Protein AF-A0A970CPJ3-F1 (afdb_monomer)

Secondary structure (DSSP, 8-state):
--HHHHHHHHHHHHHHHHHHHHHHT-SHHHHHHHHHHHIIIIIHHHHHHHHHHHTT-HHHHHHHHHHHHHHHSTT-SHHHHHHHHHHHIIIIIS---TTHHHHHHHHHHHHHHTT--HHHHHHHHHHHHHHHHHHHHHHHHHHHHHTT-----

Solvent-accessible surface area (backbone atoms only — not comparable to full-atom values): 8264 Å² total; per-residue (Å²): 131,62,69,65,67,52,52,54,48,27,52,54,46,49,52,49,42,51,51,54,50,56,64,62,31,74,45,76,58,33,48,50,16,41,50,52,27,41,36,73,78,51,39,58,28,57,50,30,29,52,51,14,60,76,69,70,36,67,67,40,28,50,53,13,47,52,51,51,50,54,58,71,38,87,91,47,61,54,65,65,52,27,55,53,46,12,49,51,38,20,42,67,75,65,64,48,64,89,49,54,66,62,47,53,51,43,52,52,53,39,72,60,44,40,88,42,51,79,62,56,39,51,52,50,51,54,50,50,53,52,50,50,50,53,52,51,49,52,54,52,52,53,53,40,54,75,67,71,64,76,78,86,127

Radius of gyration: 24.96 Å; Cα contacts (8 Å, |Δi|>4): 108; chains: 1; bounding box: 41×41×84 Å

pLDDT: mean 81.89, std 12.87, range [36.88, 97.81]

Structure (mmCIF, N/CA/C/O backbone):
data_AF-A0A970CPJ3-F1
#
_entry.id   AF-A0A970CPJ3-F1
#
loop_
_atom_site.group_PDB
_atom_site.id
_atom_site.type_symbol
_atom_site.label_atom_id
_atom_site.label_alt_id
_atom_site.label_comp_id
_atom_site.label_asym_id
_atom_site.label_entity_id
_atom_site.label_seq_id
_atom_site.pdbx_PDB_ins_code
_atom_site.Cartn_x
_atom_site.Cartn_y
_atom_site.Cartn_z
_atom_site.occupancy
_atom_site.B_iso_or_equiv
_atom_site.auth_seq_id
_atom_site.auth_comp_id
_atom_site.auth_asym_id
_atom_site.auth_atom_id
_atom_site.pdbx_PDB_model_num
ATOM 1 N N . MET A 1 1 ? 12.323 -24.820 -4.141 1.00 59.50 1 MET A N 1
ATOM 2 C CA . MET A 1 1 ? 12.125 -23.518 -3.458 1.00 59.50 1 MET A CA 1
ATOM 3 C C . MET A 1 1 ? 10.832 -23.582 -2.654 1.00 59.50 1 MET A C 1
ATOM 5 O O . MET A 1 1 ? 9.792 -23.781 -3.262 1.00 59.50 1 MET A O 1
ATOM 9 N N . ASN A 1 2 ? 10.881 -23.485 -1.320 1.00 81.88 2 ASN A N 1
ATOM 10 C CA . ASN A 1 2 ? 9.702 -23.694 -0.460 1.00 81.88 2 ASN A CA 1
ATOM 11 C C . ASN A 1 2 ? 8.568 -22.704 -0.792 1.00 81.88 2 ASN A C 1
ATOM 13 O O . ASN A 1 2 ? 8.846 -21.521 -1.015 1.00 81.88 2 ASN A O 1
ATOM 17 N N . ILE A 1 3 ? 7.310 -23.172 -0.769 1.00 82.25 3 ILE A N 1
ATOM 18 C CA . ILE A 1 3 ? 6.087 -22.372 -1.005 1.00 82.25 3 ILE A CA 1
ATOM 19 C C . ILE A 1 3 ? 6.123 -21.049 -0.221 1.00 82.25 3 ILE A C 1
ATOM 21 O O . ILE A 1 3 ? 5.859 -19.983 -0.773 1.00 82.25 3 ILE A O 1
ATOM 25 N N . PHE A 1 4 ? 6.565 -21.100 1.036 1.00 82.56 4 PHE A N 1
ATOM 26 C CA . PHE A 1 4 ? 6.637 -19.944 1.927 1.00 82.56 4 PHE A CA 1
ATOM 27 C C . PHE A 1 4 ? 7.584 -18.843 1.423 1.00 82.56 4 PHE A C 1
ATOM 29 O O . PHE A 1 4 ? 7.227 -17.668 1.368 1.00 82.56 4 PHE A O 1
ATOM 36 N N . LYS A 1 5 ? 8.775 -19.219 0.933 1.00 81.38 5 LYS A N 1
ATOM 37 C CA . LYS A 1 5 ? 9.731 -18.267 0.341 1.00 81.38 5 LYS A CA 1
ATOM 38 C C . LYS A 1 5 ? 9.206 -17.651 -0.959 1.00 81.38 5 LYS A C 1
ATOM 40 O O . LYS A 1 5 ? 9.697 -16.604 -1.379 1.00 81.38 5 LYS A O 1
ATOM 45 N N . ARG A 1 6 ? 8.285 -18.320 -1.659 1.00 78.69 6 ARG A N 1
ATOM 46 C CA . ARG A 1 6 ? 7.631 -17.779 -2.860 1.00 78.69 6 ARG A CA 1
ATOM 47 C C . ARG A 1 6 ? 6.562 -16.757 -2.474 1.00 78.69 6 ARG A C 1
ATOM 49 O O . ARG A 1 6 ? 6.523 -15.689 -3.073 1.00 78.69 6 ARG A O 1
ATOM 56 N N . LEU A 1 7 ? 5.780 -17.053 -1.435 1.00 82.69 7 LEU A N 1
ATOM 57 C CA . LEU A 1 7 ? 4.750 -16.159 -0.907 1.00 82.69 7 LEU A CA 1
ATOM 58 C C . LEU A 1 7 ? 5.348 -14.858 -0.350 1.00 82.69 7 LEU A C 1
ATOM 60 O O . LEU A 1 7 ? 4.914 -13.777 -0.732 1.00 82.69 7 LEU A O 1
ATOM 64 N N . ILE A 1 8 ? 6.407 -14.941 0.463 1.00 82.50 8 ILE A N 1
ATOM 65 C CA . ILE A 1 8 ? 7.100 -13.749 0.988 1.00 82.50 8 ILE A CA 1
ATOM 66 C C . ILE A 1 8 ? 7.600 -12.853 -0.150 1.00 82.50 8 ILE A C 1
ATOM 68 O O . ILE A 1 8 ? 7.402 -11.643 -0.122 1.00 82.50 8 ILE A O 1
ATOM 72 N N . ARG A 1 9 ? 8.212 -13.438 -1.187 1.00 81.31 9 ARG A N 1
ATOM 73 C CA . ARG A 1 9 ? 8.683 -12.667 -2.348 1.00 81.31 9 ARG A CA 1
ATOM 74 C C . ARG A 1 9 ? 7.552 -12.007 -3.121 1.00 81.31 9 ARG A C 1
ATOM 76 O O . ARG A 1 9 ? 7.719 -10.872 -3.553 1.00 81.31 9 ARG A O 1
ATOM 83 N N . PHE A 1 10 ? 6.415 -12.684 -3.265 1.00 82.25 10 PHE A N 1
ATOM 84 C CA . PHE A 1 10 ? 5.224 -12.079 -3.852 1.00 82.25 10 PHE A CA 1
ATOM 85 C C . PHE A 1 10 ? 4.804 -10.830 -3.068 1.00 82.25 10 PHE A C 1
ATOM 87 O O . PHE A 1 10 ? 4.640 -9.772 -3.670 1.00 82.25 10 PHE A O 1
ATOM 94 N N . PHE A 1 11 ? 4.719 -10.920 -1.735 1.00 82.19 11 PHE A N 1
ATOM 95 C CA . PHE A 1 11 ? 4.398 -9.768 -0.889 1.00 82.19 11 PHE A CA 1
ATOM 96 C C . PHE A 1 11 ? 5.437 -8.649 -1.011 1.00 82.19 11 PHE A C 1
ATOM 98 O O . PHE A 1 11 ? 5.052 -7.501 -1.196 1.00 82.19 11 PHE A O 1
ATOM 105 N N . ILE A 1 12 ? 6.739 -8.953 -0.994 1.00 82.75 12 ILE A N 1
ATOM 106 C CA . ILE A 1 12 ? 7.800 -7.944 -1.187 1.00 82.75 12 ILE A CA 1
ATOM 107 C C . ILE A 1 12 ? 7.630 -7.221 -2.530 1.00 82.75 12 ILE A C 1
ATOM 109 O O . ILE A 1 12 ? 7.673 -5.991 -2.590 1.00 82.75 12 ILE A O 1
ATOM 113 N N . ASN A 1 13 ? 7.392 -7.971 -3.607 1.00 83.69 13 ASN A N 1
ATOM 114 C CA . ASN A 1 13 ? 7.177 -7.403 -4.936 1.00 83.69 13 ASN A CA 1
ATOM 115 C C . ASN A 1 13 ? 5.879 -6.584 -5.008 1.00 83.69 13 ASN A C 1
ATOM 117 O O . ASN A 1 13 ? 5.851 -5.551 -5.678 1.00 83.69 13 ASN A O 1
ATOM 121 N N . LEU A 1 14 ? 4.830 -7.006 -4.298 1.00 83.94 14 LEU A N 1
ATOM 122 C CA . LEU A 1 14 ? 3.569 -6.275 -4.187 1.00 83.94 14 LEU A CA 1
ATOM 123 C C . LEU A 1 14 ? 3.771 -4.953 -3.439 1.00 83.94 14 LEU A C 1
ATOM 125 O O . LEU A 1 14 ? 3.366 -3.907 -3.934 1.00 83.94 14 LEU A O 1
ATOM 129 N N . PHE A 1 15 ? 4.458 -4.961 -2.296 1.00 83.88 15 PHE A N 1
ATOM 130 C CA . PHE A 1 15 ? 4.784 -3.735 -1.561 1.00 83.88 15 PHE A CA 1
ATOM 131 C C . PHE A 1 15 ? 5.666 -2.792 -2.379 1.00 83.88 15 PHE A C 1
ATOM 133 O O . PHE A 1 15 ? 5.450 -1.582 -2.352 1.00 83.88 15 PHE A O 1
ATOM 140 N N . LYS A 1 16 ? 6.606 -3.322 -3.168 1.00 84.38 16 LYS A N 1
ATOM 141 C CA . LYS A 1 16 ? 7.411 -2.513 -4.089 1.00 84.38 16 LYS A CA 1
ATOM 142 C C . LYS A 1 16 ? 6.552 -1.845 -5.169 1.00 84.38 16 LYS A C 1
ATOM 144 O O . LYS A 1 16 ? 6.713 -0.650 -5.397 1.00 84.38 16 LYS A O 1
ATOM 149 N N . LEU A 1 17 ? 5.605 -2.578 -5.762 1.00 85.00 17 LEU A N 1
ATOM 150 C CA . LEU A 1 17 ? 4.618 -2.026 -6.700 1.00 85.00 17 LEU A CA 1
ATOM 151 C C . LEU A 1 17 ? 3.793 -0.906 -6.050 1.00 85.00 17 LEU A C 1
ATOM 153 O O . LEU A 1 17 ? 3.622 0.163 -6.638 1.00 85.00 17 LEU A O 1
ATOM 157 N N . LEU A 1 18 ? 3.284 -1.142 -4.839 1.00 85.94 18 LEU A N 1
ATOM 158 C CA . LEU A 1 18 ? 2.489 -0.160 -4.101 1.00 85.94 18 LEU A CA 1
ATOM 159 C C . LEU A 1 18 ? 3.307 1.097 -3.803 1.00 85.94 18 LEU A C 1
ATOM 161 O O . LEU A 1 18 ? 2.822 2.206 -4.002 1.00 85.94 18 LEU A O 1
ATOM 165 N N . TRP A 1 19 ? 4.568 0.936 -3.403 1.00 84.31 19 TRP A N 1
ATOM 166 C CA . TRP A 1 19 ? 5.480 2.045 -3.137 1.00 84.31 19 TRP A CA 1
ATOM 167 C C . TRP A 1 19 ? 5.789 2.873 -4.387 1.00 84.31 19 TRP A C 1
ATOM 169 O O . TRP A 1 19 ? 5.766 4.105 -4.339 1.00 84.31 19 TRP A O 1
ATOM 179 N N . GLU A 1 20 ? 6.048 2.215 -5.518 1.00 84.06 20 GLU A N 1
ATOM 180 C CA . GLU A 1 20 ? 6.219 2.884 -6.810 1.00 84.06 20 GLU A CA 1
ATOM 181 C C . GLU A 1 20 ? 4.940 3.636 -7.202 1.00 84.06 20 GLU A C 1
ATOM 183 O O . GLU A 1 20 ? 5.009 4.808 -7.566 1.00 84.06 20 GLU A O 1
ATOM 188 N N . THR A 1 21 ? 3.769 3.025 -7.010 1.00 82.69 21 THR A N 1
ATOM 189 C CA . THR A 1 21 ? 2.470 3.656 -7.293 1.00 82.69 21 THR A CA 1
ATOM 190 C C . THR A 1 21 ? 2.246 4.897 -6.426 1.00 82.69 21 THR A C 1
ATOM 192 O O . THR A 1 21 ? 1.957 5.970 -6.954 1.00 82.69 21 THR A O 1
ATOM 195 N N . VAL A 1 22 ? 2.464 4.813 -5.112 1.00 85.62 22 VAL A N 1
ATOM 196 C CA . VAL A 1 22 ? 2.326 5.960 -4.196 1.00 85.62 22 VAL A CA 1
ATOM 197 C C . VAL A 1 22 ? 3.276 7.098 -4.573 1.00 85.62 22 VAL A C 1
ATOM 199 O O . VAL A 1 22 ? 2.880 8.263 -4.550 1.00 85.62 22 VAL A O 1
ATOM 202 N N . LYS A 1 23 ? 4.511 6.795 -4.991 1.00 84.38 23 LYS A N 1
ATOM 203 C CA . LYS A 1 23 ? 5.462 7.821 -5.451 1.00 84.38 23 LYS A CA 1
ATOM 204 C C . LYS A 1 23 ? 4.972 8.590 -6.673 1.00 84.38 23 LYS A C 1
ATOM 206 O O . LYS A 1 23 ? 5.292 9.772 -6.790 1.00 84.38 23 LYS A O 1
ATOM 211 N N . THR A 1 24 ? 4.203 7.954 -7.554 1.00 81.81 24 THR A N 1
ATOM 212 C CA . THR A 1 24 ? 3.597 8.647 -8.702 1.00 81.81 24 THR A CA 1
ATOM 213 C C . THR A 1 24 ? 2.486 9.599 -8.253 1.00 81.81 24 THR A C 1
ATOM 215 O O . THR A 1 24 ? 2.269 10.640 -8.861 1.00 81.81 24 THR A O 1
ATOM 218 N N . MET A 1 25 ? 1.812 9.323 -7.133 1.00 80.88 25 MET A N 1
ATOM 219 C CA . MET A 1 25 ? 0.664 10.089 -6.619 1.00 80.88 25 MET A CA 1
ATOM 220 C C . MET A 1 25 ? 1.026 11.377 -5.863 1.00 80.88 25 MET A C 1
ATOM 222 O O . MET A 1 25 ? 0.197 11.912 -5.133 1.00 80.88 25 MET A O 1
ATOM 226 N N . LYS A 1 26 ? 2.226 11.937 -6.057 1.00 81.81 26 LYS A N 1
ATOM 227 C CA . LYS A 1 26 ? 2.669 13.184 -5.396 1.00 81.81 26 LYS A CA 1
ATOM 228 C C . LYS A 1 26 ? 1.924 14.453 -5.842 1.00 81.81 26 LYS A C 1
ATOM 230 O O . LYS A 1 26 ? 2.238 15.545 -5.374 1.00 81.81 26 LYS A O 1
ATOM 235 N N . THR A 1 27 ? 0.946 14.346 -6.738 1.00 87.81 27 THR A N 1
ATOM 236 C CA . THR A 1 27 ? 0.080 15.474 -7.093 1.00 87.81 27 THR A CA 1
ATOM 237 C C . THR A 1 27 ? -0.836 15.823 -5.917 1.00 87.81 27 THR A C 1
ATOM 239 O O . THR A 1 27 ? -1.204 14.957 -5.126 1.00 87.81 27 THR A O 1
ATOM 242 N N . ARG A 1 28 ? -1.268 17.090 -5.802 1.00 87.69 28 ARG A N 1
ATOM 243 C CA . ARG A 1 28 ? -2.217 17.506 -4.744 1.00 87.69 28 ARG A CA 1
ATOM 244 C C . ARG A 1 28 ? -3.471 16.619 -4.721 1.00 87.69 28 ARG A C 1
ATOM 246 O O . ARG A 1 28 ? -3.944 16.243 -3.657 1.00 87.69 28 ARG A O 1
ATOM 253 N N . AR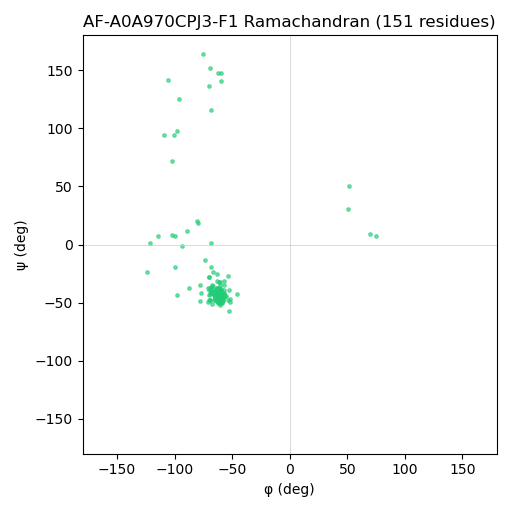G A 1 29 ? -3.968 16.242 -5.906 1.00 89.25 29 ARG A N 1
ATOM 254 C CA . ARG A 1 29 ? -5.123 15.348 -6.086 1.00 89.25 29 ARG A CA 1
ATOM 255 C C . ARG A 1 29 ? -4.819 13.913 -5.647 1.00 89.25 29 ARG A C 1
ATOM 257 O O . ARG A 1 29 ? -5.659 13.307 -4.995 1.00 89.25 29 ARG A O 1
ATOM 264 N N . GLY A 1 30 ? -3.635 13.383 -5.957 1.00 89.31 30 GLY A N 1
ATOM 265 C CA . GLY A 1 30 ? -3.210 12.049 -5.519 1.00 89.31 30 GLY A CA 1
ATOM 266 C C . GLY A 1 30 ? -3.040 11.950 -4.002 1.00 89.31 30 GLY A C 1
ATOM 267 O O . GLY A 1 30 ? -3.541 11.012 -3.388 1.00 89.31 30 GLY A O 1
ATOM 268 N N . ILE A 1 31 ? -2.437 12.964 -3.376 1.00 91.44 31 ILE A N 1
ATOM 269 C CA . ILE A 1 31 ? -2.301 13.044 -1.913 1.00 91.44 31 ILE A CA 1
ATOM 270 C C . ILE A 1 31 ? -3.679 13.107 -1.243 1.00 91.44 31 ILE A C 1
ATOM 272 O O . ILE A 1 31 ? -3.938 12.358 -0.302 1.00 91.44 31 ILE A O 1
ATOM 276 N N . LEU A 1 32 ? -4.589 13.944 -1.755 1.00 93.31 32 LEU A N 1
ATOM 277 C CA . LEU A 1 32 ? -5.964 14.005 -1.252 1.00 93.31 32 LEU A CA 1
ATOM 278 C C . LEU A 1 32 ? -6.706 12.678 -1.439 1.00 93.31 32 LEU A C 1
ATOM 280 O O . LEU A 1 32 ? -7.455 12.272 -0.558 1.00 93.31 32 LEU A O 1
ATOM 284 N N . ALA A 1 33 ? -6.487 11.979 -2.552 1.00 93.81 33 ALA A N 1
ATOM 285 C CA . ALA A 1 33 ? -7.119 10.689 -2.801 1.00 93.81 33 ALA A CA 1
ATOM 286 C C . ALA A 1 33 ? -6.601 9.600 -1.849 1.00 93.81 33 ALA A C 1
ATOM 288 O O . ALA A 1 33 ? -7.394 8.807 -1.341 1.00 93.81 33 ALA A O 1
ATOM 289 N N . LEU A 1 34 ? -5.295 9.594 -1.558 1.00 93.50 34 LEU A N 1
ATOM 290 C CA . LEU A 1 34 ? -4.691 8.726 -0.542 1.00 93.50 34 LEU A CA 1
ATOM 291 C C . LEU A 1 34 ? -5.262 9.016 0.846 1.00 93.50 34 LEU A C 1
ATOM 293 O O . LEU A 1 34 ? -5.641 8.086 1.556 1.00 93.50 34 LEU A O 1
ATOM 297 N N . PHE A 1 35 ? -5.386 10.294 1.204 1.00 93.94 35 PHE A N 1
ATOM 298 C CA . PHE A 1 35 ? -5.983 10.708 2.470 1.00 93.94 35 PHE A CA 1
ATOM 299 C C . PHE A 1 35 ? -7.451 10.274 2.587 1.00 93.94 35 PHE A C 1
ATOM 301 O O . PHE A 1 35 ? -7.826 9.641 3.571 1.00 93.94 35 PHE A O 1
ATOM 308 N N . LEU A 1 36 ? -8.272 10.544 1.566 1.00 94.69 36 LEU A N 1
ATOM 309 C CA . LEU A 1 36 ? -9.681 10.139 1.538 1.00 94.69 36 LEU A CA 1
ATOM 310 C C . LEU A 1 36 ? -9.833 8.622 1.627 1.00 94.69 36 LEU A C 1
ATOM 312 O O . LEU A 1 36 ? -10.656 8.125 2.393 1.00 94.69 36 LEU A O 1
ATOM 316 N N . SER A 1 37 ? -9.013 7.876 0.889 1.00 95.06 37 SER A N 1
ATOM 317 C CA . SER A 1 37 ? -9.041 6.421 0.964 1.00 95.06 37 SER A CA 1
ATOM 318 C C . SER A 1 37 ? -8.664 5.915 2.355 1.00 95.06 37 SER A C 1
ATOM 320 O O . SER A 1 37 ? -9.309 4.995 2.853 1.00 95.06 37 SER A O 1
ATOM 322 N N . LEU A 1 38 ? -7.650 6.498 2.998 1.00 93.56 38 LEU A N 1
ATOM 323 C CA . LEU A 1 38 ? -7.278 6.137 4.366 1.00 93.56 38 LEU A CA 1
ATOM 324 C C . LEU A 1 38 ? -8.413 6.453 5.352 1.00 93.56 38 LEU A C 1
ATOM 326 O O . LEU A 1 38 ? -8.692 5.650 6.243 1.00 93.56 38 LEU A O 1
ATOM 330 N N . MET A 1 39 ? -9.105 7.580 5.169 1.00 94.19 39 MET A N 1
ATOM 331 C CA . MET A 1 39 ? -10.254 7.957 5.995 1.00 94.19 39 MET A CA 1
ATOM 332 C C . MET A 1 39 ? -11.410 6.958 5.897 1.00 94.19 39 MET A C 1
ATOM 334 O O . MET A 1 39 ? -12.008 6.625 6.918 1.00 94.19 39 MET A O 1
ATOM 338 N N . ILE A 1 40 ? -11.670 6.418 4.705 1.00 94.12 40 ILE A N 1
ATOM 339 C CA . ILE A 1 40 ? -12.707 5.398 4.496 1.00 94.12 40 ILE A CA 1
ATOM 340 C C . ILE A 1 40 ? -12.382 4.104 5.254 1.00 94.12 40 ILE A C 1
ATOM 342 O O . ILE A 1 40 ? -13.263 3.534 5.891 1.00 94.12 40 ILE A O 1
ATOM 346 N N . PHE A 1 41 ? -11.132 3.632 5.209 1.00 93.50 41 PHE A N 1
ATOM 347 C CA . PHE A 1 41 ? -10.780 2.325 5.784 1.00 93.50 41 PHE A CA 1
ATOM 348 C C . PHE A 1 41 ? -10.403 2.366 7.267 1.00 93.50 41 PHE A C 1
ATOM 350 O O . PHE A 1 41 ? -10.749 1.442 8.004 1.00 93.50 41 PHE A O 1
ATOM 357 N N . ALA A 1 42 ? -9.710 3.418 7.703 1.00 93.12 42 ALA A N 1
ATOM 358 C CA . ALA A 1 42 ? -9.191 3.544 9.065 1.00 93.12 42 ALA A CA 1
ATOM 359 C C . ALA A 1 42 ? -9.658 4.820 9.783 1.00 93.12 42 ALA A C 1
ATOM 361 O O . ALA A 1 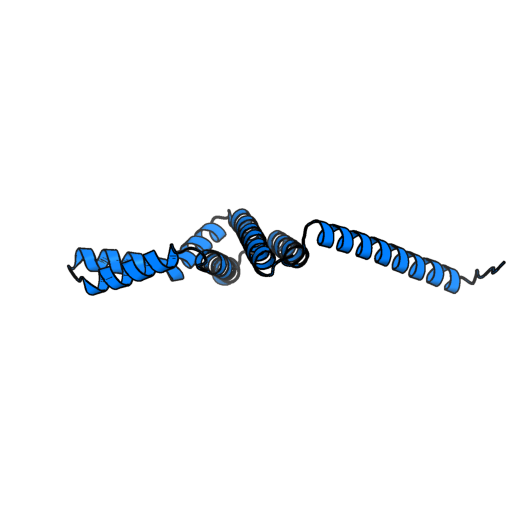42 ? -9.712 4.836 11.009 1.00 93.12 42 ALA A O 1
ATOM 362 N N . GLY A 1 43 ? -10.030 5.879 9.056 1.00 92.94 43 GLY A N 1
ATOM 363 C CA . GLY A 1 43 ? -10.426 7.168 9.644 1.00 92.94 43 GLY A CA 1
ATOM 364 C C . GLY A 1 43 ? -11.572 7.069 10.645 1.00 92.94 43 GLY A C 1
ATOM 365 O O . GLY A 1 43 ? -11.492 7.635 11.734 1.00 92.94 43 GLY A O 1
ATOM 366 N N . TRP A 1 44 ? -12.606 6.297 10.314 1.00 94.50 44 TRP A N 1
ATOM 367 C CA . TRP A 1 44 ? -13.769 6.106 11.185 1.00 94.50 44 TRP A CA 1
ATOM 368 C C . TRP A 1 44 ? -13.415 5.479 12.542 1.00 94.50 44 TRP A C 1
ATOM 370 O O . TRP A 1 44 ? -14.027 5.825 13.549 1.00 94.50 44 TRP A O 1
ATOM 380 N N . ALA A 1 45 ? -12.396 4.615 12.595 1.00 95.69 45 ALA A N 1
ATOM 381 C CA . ALA A 1 45 ? -11.951 3.995 13.839 1.00 95.69 45 ALA A CA 1
ATOM 382 C C . ALA A 1 45 ? -11.379 5.046 14.802 1.00 95.69 45 ALA A C 1
ATOM 384 O O . ALA A 1 45 ? -11.714 5.054 15.986 1.00 95.69 45 ALA A O 1
ATOM 385 N N . TYR A 1 46 ? -10.591 5.992 14.284 1.00 94.75 46 TYR A N 1
ATOM 386 C CA . TYR A 1 46 ? -10.069 7.111 15.073 1.00 94.75 46 TYR A CA 1
ATOM 387 C C . TYR A 1 46 ? -11.174 8.074 15.520 1.00 94.75 46 TYR A C 1
ATOM 389 O O . TYR A 1 46 ? -11.124 8.579 16.640 1.00 94.75 46 TYR A O 1
ATOM 397 N N . ILE A 1 47 ? -12.200 8.285 14.688 1.00 95.94 47 ILE A N 1
ATOM 398 C CA . ILE A 1 47 ? -13.382 9.075 15.065 1.00 95.94 47 ILE A CA 1
ATOM 399 C C . ILE A 1 47 ? -14.132 8.397 16.220 1.00 95.94 47 ILE A C 1
ATOM 401 O O . ILE A 1 47 ? -14.495 9.068 17.183 1.00 95.94 47 ILE A O 1
ATOM 405 N N . PHE A 1 48 ? -14.320 7.075 16.171 1.00 96.56 48 PHE A N 1
ATOM 406 C CA . PHE A 1 48 ? -14.980 6.320 17.244 1.00 96.56 48 PHE A CA 1
ATOM 407 C C . PHE A 1 48 ? -14.203 6.388 18.558 1.00 96.56 48 PHE A C 1
ATOM 409 O O . PHE A 1 48 ? -14.815 6.565 19.610 1.00 96.56 48 PHE A O 1
ATOM 416 N N . ILE A 1 49 ? -12.869 6.324 18.501 1.00 96.81 49 ILE A N 1
ATOM 417 C CA . ILE A 1 49 ? -12.014 6.539 19.675 1.00 96.81 49 ILE A CA 1
ATOM 418 C C . ILE A 1 49 ? -12.218 7.957 20.222 1.00 96.81 49 ILE A C 1
ATOM 420 O O . ILE A 1 49 ? -12.492 8.115 21.408 1.00 96.81 49 ILE A O 1
ATOM 424 N N . GLY A 1 50 ? -12.136 8.984 19.371 1.00 96.44 50 GLY A N 1
ATOM 425 C CA . GLY A 1 50 ? -12.270 10.382 19.790 1.00 96.44 50 GLY A CA 1
ATOM 426 C C . GLY A 1 50 ? -13.629 10.701 20.419 1.00 96.44 50 GLY A C 1
ATOM 427 O O . GLY A 1 50 ? -13.685 11.259 21.512 1.00 96.44 50 GLY A O 1
ATOM 428 N N . ILE A 1 51 ? -14.724 10.295 19.767 1.00 96.94 51 ILE A N 1
ATOM 429 C CA . ILE A 1 51 ? -16.093 10.468 20.281 1.00 96.94 51 ILE A CA 1
ATOM 430 C C . ILE A 1 51 ? -16.292 9.642 21.557 1.00 96.94 51 ILE A C 1
ATOM 432 O O . ILE A 1 51 ? -16.849 10.141 22.531 1.00 96.94 51 ILE A O 1
ATOM 436 N N . GLY A 1 52 ? -15.811 8.398 21.580 1.00 96.81 52 GLY A N 1
ATOM 437 C CA . GLY A 1 52 ? -15.921 7.531 22.749 1.00 96.81 52 GLY A CA 1
ATOM 438 C C . GLY A 1 52 ? -15.219 8.104 23.980 1.00 96.81 52 GLY A C 1
ATOM 439 O O . GLY A 1 52 ? -15.764 8.019 25.076 1.00 96.81 52 GLY A O 1
ATOM 440 N N . ILE A 1 53 ? -14.060 8.745 23.806 1.00 97.25 53 ILE A N 1
ATOM 441 C CA . ILE A 1 53 ? -13.365 9.451 24.891 1.00 97.25 53 ILE A CA 1
ATOM 442 C C . ILE A 1 53 ? -14.146 10.706 25.300 1.00 97.25 53 ILE A C 1
ATOM 444 O O . ILE A 1 53 ? -14.392 10.903 26.486 1.00 97.25 53 ILE A O 1
ATOM 448 N N . LEU A 1 54 ? -14.576 11.531 24.338 1.00 97.81 54 LEU A N 1
ATOM 449 C CA . LEU A 1 54 ? -15.252 12.803 24.618 1.00 97.81 54 LE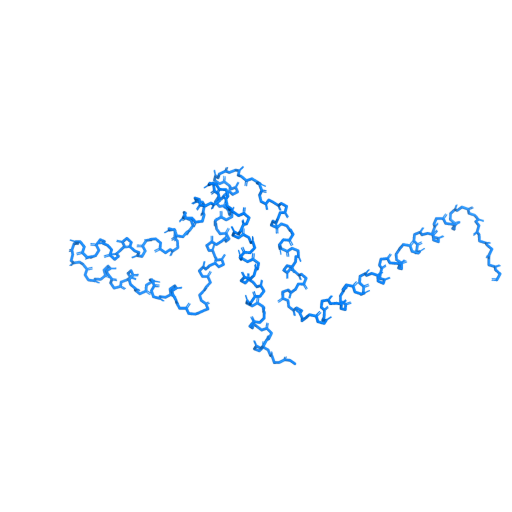U A CA 1
ATOM 450 C C . LEU A 1 54 ? -16.574 12.626 25.384 1.00 97.81 54 LEU A C 1
ATOM 452 O O . LEU A 1 54 ? -16.883 13.421 26.266 1.00 97.81 54 LEU A O 1
ATOM 456 N N . PHE A 1 55 ? -17.338 11.580 25.062 1.00 97.62 55 PHE A N 1
ATOM 457 C CA . PHE A 1 55 ? -18.639 11.297 25.676 1.00 97.62 55 PHE A CA 1
ATOM 458 C C . PHE A 1 55 ? -18.597 10.181 26.732 1.00 97.62 55 PHE A C 1
ATOM 460 O O . PHE A 1 55 ? -19.651 9.764 27.204 1.00 97.62 55 PHE A O 1
ATOM 467 N N . ASN A 1 56 ? -17.409 9.692 27.112 1.00 96.56 56 ASN A N 1
ATOM 468 C CA . ASN A 1 56 ? -17.234 8.570 28.045 1.00 96.56 56 ASN A CA 1
ATOM 469 C C . ASN A 1 56 ? -18.062 7.326 27.667 1.00 96.56 56 ASN A C 1
ATOM 471 O O . ASN A 1 56 ? -18.776 6.763 28.494 1.00 96.56 56 ASN A O 1
ATOM 475 N N . ILE A 1 57 ? -17.961 6.885 26.410 1.00 97.62 57 ILE A N 1
ATOM 476 C CA . ILE A 1 57 ? -18.626 5.686 25.881 1.00 97.62 57 ILE A CA 1
ATOM 477 C C . ILE A 1 57 ? -17.561 4.599 25.635 1.00 97.62 57 ILE A C 1
ATOM 479 O O . ILE A 1 57 ? -16.956 4.564 24.556 1.00 97.62 57 ILE A O 1
ATOM 483 N N . PRO A 1 58 ? -17.320 3.678 26.594 1.00 95.50 58 PRO A N 1
ATOM 484 C CA . PRO A 1 58 ? -16.217 2.716 26.512 1.00 95.50 58 PRO A CA 1
ATOM 485 C C . PRO A 1 58 ? -16.336 1.746 25.335 1.00 95.5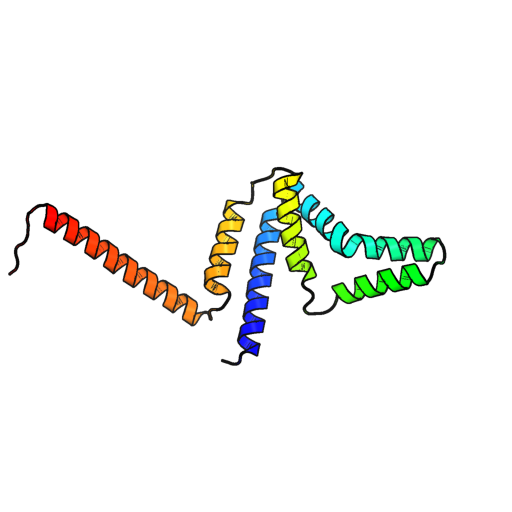0 58 PRO A C 1
ATOM 487 O O . PRO A 1 58 ? -15.329 1.330 24.768 1.00 95.50 58 PRO A O 1
ATOM 490 N N . SER A 1 59 ? -17.563 1.405 24.932 1.00 97.25 59 SER A N 1
ATOM 491 C CA . SER A 1 59 ? -17.815 0.516 23.794 1.00 97.25 59 SER A CA 1
ATOM 492 C C . SER A 1 59 ? -17.310 1.106 22.475 1.00 97.25 59 SER A C 1
ATOM 494 O O . SER A 1 59 ? -16.699 0.392 21.681 1.00 97.25 59 SER A O 1
ATOM 496 N N . LEU A 1 60 ? -17.487 2.413 22.259 1.00 96.50 60 LEU A N 1
ATOM 497 C CA . LEU A 1 60 ? -16.994 3.110 21.067 1.00 96.50 60 LEU A CA 1
ATOM 498 C C . LEU A 1 60 ? -15.464 3.109 21.015 1.00 96.50 60 LEU A C 1
ATOM 500 O O . LEU A 1 60 ? -14.876 2.808 19.974 1.00 96.50 60 LEU A O 1
ATOM 504 N N . VAL A 1 61 ? -14.828 3.383 22.158 1.00 97.69 61 VAL A N 1
ATOM 505 C CA . VAL A 1 61 ? -13.366 3.346 22.287 1.00 97.69 61 VAL A CA 1
ATOM 506 C C . VAL A 1 61 ? -12.841 1.940 22.017 1.00 97.69 61 VAL A C 1
ATOM 508 O O . VAL A 1 61 ? -11.877 1.789 21.265 1.00 97.69 61 VAL A O 1
ATOM 511 N N . ALA A 1 62 ? -13.484 0.909 22.571 1.00 97.31 62 ALA A N 1
ATOM 512 C CA . ALA A 1 62 ? -13.086 -0.481 22.382 1.00 97.31 62 ALA A CA 1
ATOM 513 C C . ALA A 1 62 ? -13.171 -0.909 20.909 1.00 97.31 62 ALA A C 1
ATOM 515 O O . ALA A 1 62 ? -12.204 -1.454 20.377 1.00 97.31 62 ALA A O 1
ATOM 516 N N . ILE A 1 63 ? -14.283 -0.606 20.226 1.00 96.94 63 ILE A N 1
ATOM 517 C CA . ILE A 1 63 ? -14.472 -0.935 18.803 1.00 96.94 63 ILE A CA 1
ATOM 518 C C . ILE A 1 63 ? -13.435 -0.211 17.940 1.00 96.94 63 ILE A C 1
ATOM 520 O O . ILE A 1 63 ? -12.752 -0.846 17.134 1.00 96.94 63 ILE A O 1
ATOM 524 N N . GLY A 1 64 ? -13.282 1.104 18.121 1.00 96.62 64 GLY A N 1
ATOM 525 C CA . GLY A 1 64 ? -12.323 1.887 17.343 1.00 96.62 64 GLY A CA 1
ATOM 526 C C . GLY A 1 64 ? -10.880 1.424 17.567 1.00 96.62 64 GLY A C 1
ATOM 527 O O . GLY A 1 64 ? -10.121 1.265 16.611 1.00 96.62 64 GLY A O 1
ATOM 528 N N . SER A 1 65 ? -10.516 1.110 18.812 1.00 96.12 65 SER A N 1
ATOM 529 C CA . SER A 1 65 ? -9.177 0.615 19.159 1.00 96.12 65 SER A CA 1
ATOM 530 C C . SER A 1 65 ? -8.908 -0.774 18.584 1.00 96.12 65 SER A C 1
ATOM 532 O O . SER A 1 65 ? -7.830 -1.007 18.039 1.00 96.12 65 SER A O 1
ATOM 534 N N . ALA A 1 66 ? -9.885 -1.684 18.640 1.00 95.81 66 ALA A N 1
ATOM 535 C CA . ALA A 1 66 ? -9.761 -3.019 18.060 1.00 95.81 66 ALA A CA 1
ATOM 536 C C . ALA A 1 66 ? -9.511 -2.957 16.547 1.00 95.81 66 ALA A C 1
ATOM 538 O O . ALA A 1 66 ? -8.646 -3.663 16.032 1.00 95.81 66 ALA A O 1
ATOM 539 N N . VAL A 1 67 ? -10.210 -2.068 15.838 1.00 94.50 67 VAL A N 1
ATOM 540 C CA . VAL A 1 67 ? -10.032 -1.871 14.391 1.00 94.50 67 VAL A CA 1
ATOM 541 C C . VAL A 1 67 ? -8.679 -1.233 14.076 1.00 94.50 67 VAL A C 1
ATOM 543 O O . VAL A 1 67 ? -7.994 -1.675 13.154 1.00 94.50 67 VAL A O 1
ATOM 546 N N . ALA A 1 68 ? -8.259 -0.224 14.845 1.00 93.50 68 ALA A N 1
ATOM 547 C CA . ALA A 1 68 ? -6.948 0.397 14.672 1.00 93.50 68 ALA A CA 1
ATOM 548 C C . ALA A 1 68 ? -5.812 -0.623 14.870 1.00 93.50 68 ALA A C 1
ATOM 550 O O . ALA A 1 68 ? -4.899 -0.701 14.047 1.00 93.50 68 ALA A O 1
ATOM 551 N N . LEU A 1 69 ? -5.901 -1.456 15.911 1.00 93.38 69 LEU A N 1
ATOM 552 C CA . LEU A 1 69 ? -4.941 -2.530 16.176 1.00 93.38 69 LEU A CA 1
ATOM 553 C C . LEU A 1 69 ? -4.979 -3.622 15.108 1.00 93.38 69 LEU A C 1
ATOM 555 O O . LEU A 1 69 ? -3.921 -4.069 14.668 1.00 93.38 69 LEU A O 1
ATOM 559 N N . PHE A 1 70 ? -6.175 -4.016 14.656 1.00 92.38 70 PHE A N 1
ATOM 560 C CA . PHE A 1 70 ? -6.331 -4.961 13.554 1.00 92.38 70 PHE A CA 1
ATOM 561 C C . PHE A 1 70 ? -5.550 -4.486 12.335 1.00 92.38 70 PHE A C 1
ATOM 563 O O . PHE A 1 70 ? -4.771 -5.253 11.785 1.00 92.38 70 PHE A O 1
ATOM 570 N N . TRP A 1 71 ? -5.691 -3.216 11.954 1.00 91.44 71 TRP A N 1
ATOM 571 C CA . TRP A 1 71 ? -5.009 -2.663 10.790 1.00 91.44 71 TRP A CA 1
ATOM 572 C C . TRP A 1 71 ? -3.493 -2.500 10.955 1.00 91.44 71 TRP A C 1
ATOM 574 O O . TRP A 1 71 ? -2.774 -2.609 9.960 1.00 91.44 71 TRP A O 1
ATOM 584 N N . LEU A 1 72 ? -2.998 -2.300 12.181 1.00 87.19 72 LEU A N 1
ATOM 585 C CA . LEU A 1 72 ? -1.562 -2.278 12.499 1.00 87.19 72 LEU A CA 1
ATOM 586 C C . LEU A 1 72 ? -0.909 -3.669 12.480 1.00 87.19 72 LEU A C 1
ATOM 588 O O . LEU A 1 72 ? 0.320 -3.769 12.484 1.00 87.19 72 LEU A O 1
ATOM 592 N N . GLY A 1 73 ? -1.709 -4.736 12.464 1.00 83.88 73 GLY A N 1
ATOM 593 C CA . GLY A 1 73 ? -1.213 -6.104 12.433 1.00 83.88 73 GLY A CA 1
ATOM 594 C C . GLY A 1 73 ? -0.352 -6.405 11.196 1.00 83.88 73 GLY A C 1
ATOM 595 O O . GLY A 1 73 ? -0.597 -5.878 10.105 1.00 83.88 73 GLY A O 1
ATOM 596 N N . PRO A 1 74 ? 0.655 -7.289 11.321 1.00 75.94 74 PRO A N 1
ATOM 597 C CA . PRO A 1 74 ? 1.398 -7.766 10.164 1.00 75.94 74 PRO A CA 1
ATOM 598 C C . PRO A 1 74 ? 0.456 -8.514 9.207 1.00 75.94 74 PRO A C 1
ATOM 600 O O . PRO A 1 74 ? -0.483 -9.179 9.635 1.00 75.94 74 PRO A O 1
ATOM 603 N N . PHE A 1 75 ? 0.730 -8.429 7.903 1.00 72.12 75 PHE A N 1
ATOM 604 C CA . PHE A 1 75 ? -0.049 -9.069 6.826 1.00 72.12 75 PHE A CA 1
ATOM 605 C C . PHE A 1 75 ? -1.449 -8.498 6.561 1.00 72.12 75 PHE A C 1
ATOM 607 O O . PHE A 1 75 ? -2.185 -9.057 5.744 1.00 72.12 75 PHE A O 1
ATOM 614 N N . THR A 1 76 ? -1.819 -7.369 7.165 1.00 84.19 76 THR A N 1
ATOM 615 C CA . THR A 1 76 ? -3.081 -6.710 6.825 1.00 84.19 76 THR A CA 1
ATOM 616 C C . THR A 1 76 ? -3.006 -6.112 5.416 1.00 84.19 76 THR A C 1
ATOM 618 O O . THR A 1 76 ? -2.016 -5.474 5.039 1.00 84.19 76 THR A O 1
ATOM 621 N N . PRO A 1 77 ? -4.053 -6.275 4.591 1.00 84.75 77 PRO A N 1
ATOM 622 C CA . PRO A 1 77 ? -4.065 -5.721 3.245 1.00 84.75 77 PRO A CA 1
ATOM 623 C C . PRO A 1 77 ? -4.404 -4.220 3.225 1.00 84.75 77 PRO A C 1
ATOM 625 O O . PRO A 1 77 ? -4.756 -3.715 2.160 1.00 84.75 77 PRO A O 1
ATOM 628 N N . LEU A 1 78 ? -4.287 -3.492 4.353 1.00 89.12 78 LEU A N 1
ATOM 629 C CA . LEU A 1 78 ? -4.669 -2.076 4.453 1.00 89.12 78 LEU A CA 1
ATOM 630 C C . LEU A 1 78 ? -4.000 -1.249 3.361 1.00 89.12 78 LEU A C 1
ATOM 632 O O . LEU A 1 78 ? -4.675 -0.601 2.572 1.00 89.12 78 LEU A O 1
ATOM 636 N N . ILE A 1 79 ? -2.668 -1.289 3.304 1.00 87.44 79 ILE A N 1
ATOM 637 C CA . ILE A 1 79 ? -1.888 -0.489 2.358 1.00 87.44 79 ILE A CA 1
ATOM 638 C C . ILE A 1 79 ? -2.276 -0.830 0.906 1.00 87.44 79 ILE A C 1
ATOM 640 O O . ILE A 1 79 ? -2.605 0.099 0.168 1.00 87.44 79 ILE A O 1
ATOM 644 N N . PRO A 1 80 ? -2.311 -2.113 0.478 1.00 88.31 80 PRO A N 1
ATOM 645 C CA . PRO A 1 80 ? -2.804 -2.470 -0.851 1.00 88.31 80 PRO A CA 1
ATOM 646 C C . PRO A 1 80 ? -4.187 -1.901 -1.180 1.00 88.31 80 PRO A C 1
ATOM 648 O O . PRO A 1 80 ? -4.376 -1.333 -2.256 1.00 88.31 80 PRO A O 1
ATOM 651 N N . ILE A 1 81 ? -5.141 -2.035 -0.257 1.00 90.75 81 ILE A N 1
ATOM 652 C CA . ILE A 1 81 ? -6.530 -1.615 -0.466 1.00 90.75 81 ILE A CA 1
ATOM 653 C C . ILE A 1 81 ? -6.633 -0.085 -0.517 1.00 90.75 81 ILE A C 1
ATOM 655 O O . ILE A 1 81 ? -7.288 0.452 -1.410 1.00 90.75 81 ILE A O 1
ATOM 659 N N . VAL A 1 82 ? -5.940 0.621 0.380 1.00 92.75 82 VAL A N 1
ATOM 660 C CA . VAL A 1 82 ? -5.907 2.090 0.422 1.00 92.75 82 VAL A CA 1
ATOM 661 C C . VAL A 1 82 ? -5.309 2.657 -0.861 1.00 92.75 82 VAL A C 1
ATOM 663 O O . VAL A 1 82 ? -5.873 3.570 -1.453 1.00 92.75 82 VAL A O 1
ATOM 666 N N . VAL A 1 83 ? -4.193 2.110 -1.343 1.00 90.94 83 VAL A N 1
ATOM 667 C CA . VAL A 1 83 ? -3.576 2.582 -2.594 1.00 90.94 83 VAL A CA 1
ATOM 668 C C . VAL A 1 83 ? -4.487 2.311 -3.792 1.00 90.94 83 VAL A C 1
ATOM 670 O O . VAL A 1 83 ? -4.631 3.173 -4.662 1.00 90.94 83 VAL A O 1
ATOM 673 N N . LEU A 1 84 ? -5.137 1.143 -3.832 1.00 90.19 84 LEU A N 1
ATOM 674 C CA . LEU A 1 84 ? -6.073 0.793 -4.898 1.00 90.19 84 LEU A CA 1
ATOM 675 C C . LEU A 1 84 ? -7.249 1.775 -4.945 1.00 90.19 84 LEU A C 1
ATOM 677 O O . LEU A 1 84 ? -7.531 2.354 -5.994 1.00 90.19 84 LEU A O 1
ATOM 681 N N . VAL A 1 85 ? -7.915 1.995 -3.813 1.00 92.44 85 VAL A N 1
ATOM 682 C CA . VAL A 1 85 ? -9.077 2.889 -3.734 1.00 92.44 85 VAL A CA 1
ATOM 683 C C . VAL A 1 85 ? -8.679 4.346 -3.933 1.00 92.44 85 VAL A C 1
ATOM 685 O O . VAL A 1 85 ? -9.383 5.062 -4.641 1.00 92.44 85 VAL A O 1
ATOM 688 N N . ALA A 1 86 ? -7.520 4.780 -3.438 1.00 93.25 86 ALA A N 1
ATOM 689 C CA . ALA A 1 86 ? -6.975 6.098 -3.753 1.00 93.25 86 ALA A CA 1
ATOM 690 C C . ALA A 1 86 ? -6.801 6.299 -5.264 1.00 93.25 86 ALA A C 1
ATOM 692 O O . ALA A 1 86 ? -7.125 7.367 -5.784 1.00 93.25 86 ALA A O 1
ATOM 693 N N . PHE A 1 87 ? -6.367 5.270 -5.998 1.00 89.50 87 PHE A N 1
ATOM 694 C CA . PHE A 1 87 ? -6.282 5.344 -7.455 1.00 89.50 87 PHE A CA 1
ATOM 695 C C . PHE A 1 87 ? -7.660 5.536 -8.093 1.00 89.50 87 PHE A C 1
ATOM 697 O O . PHE A 1 87 ? -7.823 6.394 -8.962 1.00 89.50 87 PHE A O 1
ATOM 704 N N . PHE A 1 88 ? -8.671 4.794 -7.631 1.00 90.38 88 PHE A N 1
ATOM 705 C CA . PHE A 1 88 ? -10.051 4.984 -8.079 1.00 90.38 88 PHE A CA 1
ATOM 706 C C . PHE A 1 88 ? -10.557 6.399 -7.774 1.00 90.38 88 PHE A C 1
ATOM 708 O O . PHE A 1 88 ? -11.089 7.061 -8.664 1.00 90.38 88 PHE A O 1
ATOM 715 N N . ILE A 1 89 ? -10.338 6.910 -6.564 1.00 91.88 89 ILE A N 1
ATOM 716 C CA . ILE A 1 89 ? -10.747 8.266 -6.184 1.00 91.88 89 ILE A CA 1
ATOM 717 C C . ILE A 1 89 ? -10.048 9.302 -7.076 1.00 91.88 89 ILE A C 1
ATOM 719 O O . ILE A 1 89 ? -10.711 10.137 -7.687 1.00 91.88 89 ILE A O 1
ATOM 723 N N . GLN A 1 90 ? -8.727 9.223 -7.241 1.00 90.38 90 GLN A N 1
ATOM 724 C CA . GLN A 1 90 ? -7.987 10.152 -8.099 1.00 90.38 90 GLN A CA 1
ATOM 725 C C . GLN A 1 90 ? -8.493 10.116 -9.553 1.00 90.38 90 GLN A C 1
ATOM 727 O O . GLN A 1 90 ? -8.681 11.162 -10.182 1.00 90.38 90 GLN A O 1
ATOM 732 N N . ARG A 1 91 ? -8.759 8.913 -10.072 1.00 88.50 91 ARG A N 1
ATOM 733 C CA . ARG A 1 91 ? -9.200 8.678 -11.450 1.00 88.50 91 ARG A CA 1
ATOM 734 C C . ARG A 1 91 ? -10.619 9.163 -11.718 1.00 88.50 91 ARG A C 1
ATOM 736 O O . ARG A 1 91 ? -10.855 9.792 -12.748 1.00 88.50 91 ARG A O 1
ATOM 743 N N . TYR A 1 92 ? -11.555 8.815 -10.843 1.00 90.44 92 TYR A N 1
ATOM 744 C CA . TYR A 1 92 ? -12.986 9.000 -11.078 1.00 90.44 92 TYR A CA 1
ATOM 745 C C . TYR A 1 92 ? -13.513 10.269 -10.416 1.00 90.44 92 TYR A C 1
ATOM 747 O O . TYR A 1 92 ? -14.224 11.029 -11.069 1.00 90.44 92 TYR A O 1
ATOM 755 N N . LEU A 1 93 ? -13.114 10.544 -9.172 1.00 90.50 93 LEU A N 1
ATOM 756 C CA . LEU A 1 93 ? -13.560 11.733 -8.447 1.00 90.50 93 LEU A CA 1
ATOM 757 C C . LEU A 1 93 ? -12.801 12.981 -8.909 1.00 90.50 93 LEU A C 1
ATOM 759 O O . LEU A 1 93 ? -13.409 13.992 -9.244 1.00 90.50 93 LEU A O 1
ATOM 763 N N . PHE A 1 94 ? -11.469 12.907 -8.991 1.00 90.44 94 PHE A N 1
ATOM 764 C CA . PHE A 1 94 ? -10.642 14.060 -9.377 1.00 90.44 94 PHE A CA 1
ATOM 765 C C . PHE A 1 94 ? -10.317 14.140 -10.871 1.00 90.44 94 PHE A C 1
ATOM 767 O O . PHE A 1 94 ? -9.664 15.099 -11.303 1.00 90.44 94 PHE A O 1
ATOM 774 N N . ARG A 1 95 ? -10.778 13.154 -11.657 1.00 87.06 95 ARG A N 1
ATOM 775 C CA . ARG A 1 95 ? -10.602 13.066 -13.119 1.00 87.06 95 ARG A CA 1
ATOM 776 C C . ARG A 1 95 ? -9.147 13.257 -13.556 1.00 87.06 95 ARG A C 1
ATOM 778 O O . ARG A 1 95 ? -8.877 13.782 -14.634 1.00 87.06 95 ARG A O 1
ATOM 785 N N . ASP A 1 96 ? -8.208 12.850 -12.709 1.00 83.56 96 ASP A N 1
ATOM 786 C CA . ASP A 1 96 ? -6.779 13.028 -12.926 1.00 83.56 96 ASP A CA 1
ATOM 787 C C . ASP A 1 96 ? -6.186 11.750 -13.536 1.00 83.56 96 ASP A C 1
ATOM 789 O O . ASP A 1 96 ? -6.366 10.642 -13.026 1.00 83.56 96 ASP A O 1
ATOM 793 N N . ARG A 1 97 ? -5.520 11.910 -14.685 1.00 80.44 97 ARG A N 1
ATOM 794 C CA . ARG A 1 97 ? -4.904 10.823 -15.464 1.00 80.44 97 ARG A CA 1
ATOM 795 C C . ARG A 1 97 ? -3.380 10.918 -15.530 1.00 80.44 97 ARG A C 1
ATOM 797 O O . ARG A 1 97 ? -2.765 10.147 -16.265 1.00 80.44 97 ARG A O 1
ATOM 804 N N . SER A 1 98 ? -2.779 11.839 -14.777 1.00 77.38 98 SER A N 1
ATOM 805 C CA . SER A 1 98 ? -1.333 12.108 -14.790 1.00 77.38 98 SER A CA 1
ATOM 806 C C . SER A 1 98 ? -0.469 10.862 -14.556 1.00 77.38 98 SER A C 1
ATOM 808 O O . SER A 1 98 ? 0.630 10.774 -15.094 1.00 77.38 98 SER A O 1
ATOM 810 N N . ASN A 1 99 ? -0.991 9.859 -13.846 1.00 78.44 99 ASN A N 1
ATOM 811 C CA . ASN A 1 99 ? -0.242 8.661 -13.466 1.00 78.44 99 ASN A CA 1
ATOM 812 C C . ASN A 1 99 ? -0.496 7.426 -14.344 1.00 78.44 99 ASN A C 1
ATOM 814 O O . ASN A 1 99 ? -0.003 6.346 -14.022 1.00 78.44 99 ASN A O 1
ATOM 818 N N . ASP A 1 100 ? -1.234 7.542 -15.455 1.00 78.19 100 ASP A N 1
ATOM 819 C CA . ASP A 1 100 ? -1.617 6.378 -16.272 1.00 78.19 100 ASP A CA 1
ATOM 820 C C . ASP A 1 100 ? -0.429 5.615 -16.855 1.00 78.19 100 ASP A C 1
ATOM 822 O O . ASP A 1 100 ? -0.437 4.384 -16.877 1.00 78.19 100 ASP A O 1
ATOM 826 N N . GLN A 1 101 ? 0.578 6.328 -17.362 1.00 80.56 101 GLN A N 1
ATOM 827 C CA . GLN A 1 101 ? 1.756 5.698 -17.962 1.00 80.56 101 GLN A CA 1
ATOM 828 C C . GLN A 1 101 ? 2.600 5.001 -16.893 1.00 80.56 101 GLN A C 1
ATOM 830 O O . GLN A 1 101 ? 2.891 3.814 -17.024 1.00 80.56 101 GLN A O 1
ATOM 835 N N . ALA A 1 102 ? 2.880 5.696 -15.790 1.00 79.44 102 ALA A N 1
ATOM 836 C CA . ALA A 1 102 ? 3.652 5.143 -14.685 1.00 79.44 102 ALA A CA 1
ATOM 837 C C . ALA A 1 102 ? 2.952 3.939 -14.026 1.00 79.44 102 ALA A C 1
ATOM 839 O O . ALA A 1 102 ? 3.607 2.950 -13.701 1.00 79.44 102 ALA A O 1
ATOM 840 N N . LEU A 1 103 ? 1.618 3.959 -13.899 1.00 78.81 103 LEU A N 1
ATOM 841 C CA . LEU A 1 103 ? 0.863 2.805 -13.405 1.00 78.81 103 LEU A CA 1
ATOM 842 C C . LEU A 1 103 ? 0.961 1.615 -14.368 1.00 78.81 103 LEU A C 1
ATOM 844 O O . LEU A 1 103 ? 1.166 0.484 -13.927 1.00 78.81 103 LEU A O 1
ATOM 848 N N . LYS A 1 104 ? 0.810 1.845 -15.678 1.00 81.88 104 LYS A N 1
ATOM 849 C CA . LYS A 1 104 ? 0.929 0.774 -16.680 1.00 81.88 104 LYS A CA 1
ATOM 850 C C . LYS A 1 104 ? 2.296 0.102 -16.612 1.00 81.88 104 LYS A C 1
ATOM 852 O O . LYS A 1 104 ? 2.362 -1.126 -16.653 1.00 81.88 104 LYS A O 1
ATOM 857 N N . GLU A 1 105 ? 3.358 0.887 -16.471 1.00 81.00 105 GLU A N 1
ATOM 858 C CA . GLU A 1 105 ? 4.720 0.379 -16.304 1.00 81.00 105 GLU A CA 1
ATOM 859 C C . GLU A 1 105 ? 4.881 -0.400 -14.998 1.00 81.00 105 GLU A C 1
ATOM 861 O O . GLU A 1 105 ? 5.389 -1.521 -15.010 1.00 81.00 105 GLU A O 1
ATOM 866 N N . ALA A 1 106 ? 4.380 0.137 -13.884 1.00 78.44 106 ALA A N 1
ATOM 867 C CA . ALA A 1 106 ? 4.436 -0.520 -12.584 1.00 78.44 106 ALA A CA 1
ATOM 868 C C . ALA A 1 106 ? 3.707 -1.882 -12.611 1.00 78.44 106 ALA A C 1
ATOM 870 O O . ALA A 1 106 ? 4.270 -2.907 -12.217 1.00 78.44 106 ALA A O 1
ATOM 871 N N . ILE A 1 107 ? 2.496 -1.934 -13.179 1.00 80.50 107 ILE A N 1
ATOM 872 C CA . ILE A 1 107 ? 1.718 -3.173 -13.350 1.00 80.50 107 ILE A CA 1
ATOM 873 C C . ILE A 1 107 ? 2.436 -4.157 -14.278 1.00 80.50 107 ILE A C 1
ATOM 875 O O . ILE A 1 107 ? 2.475 -5.355 -13.985 1.00 80.50 107 ILE A O 1
ATOM 879 N N . ALA A 1 108 ? 3.009 -3.684 -15.388 1.00 82.12 108 ALA A N 1
ATOM 880 C CA . ALA A 1 108 ? 3.766 -4.534 -16.302 1.00 82.12 108 ALA A CA 1
ATOM 881 C C . ALA A 1 108 ? 4.976 -5.161 -15.592 1.00 82.12 108 ALA A C 1
ATOM 883 O O . ALA A 1 108 ? 5.147 -6.382 -15.635 1.00 82.12 108 ALA A O 1
ATOM 884 N N . ASN A 1 109 ? 5.739 -4.356 -14.850 1.00 79.00 109 ASN A N 1
ATOM 885 C CA . ASN A 1 109 ? 6.877 -4.810 -14.053 1.00 79.00 109 ASN A CA 1
ATOM 886 C C . ASN A 1 109 ? 6.460 -5.845 -12.998 1.00 79.00 109 ASN A C 1
ATOM 888 O O . ASN A 1 109 ? 7.134 -6.865 -12.827 1.00 79.00 109 ASN A O 1
ATOM 892 N N . PHE A 1 110 ? 5.327 -5.633 -12.323 1.00 80.44 110 PHE A N 1
ATOM 893 C CA . PHE A 1 110 ? 4.798 -6.597 -11.361 1.00 80.44 110 PHE A CA 1
ATOM 894 C C . PHE A 1 110 ? 4.315 -7.887 -12.026 1.00 80.44 110 PHE A C 1
ATOM 896 O O . PHE A 1 110 ? 4.605 -8.967 -11.524 1.00 80.44 110 PHE A O 1
ATOM 903 N N . LYS A 1 111 ? 3.642 -7.826 -13.179 1.00 80.56 111 LYS A N 1
ATOM 904 C CA . LYS A 1 111 ? 3.215 -9.030 -13.913 1.00 80.56 111 LYS A CA 1
ATOM 905 C C . LYS A 1 111 ? 4.406 -9.899 -14.321 1.00 80.56 111 LYS A C 1
ATOM 907 O O . LYS A 1 111 ? 4.304 -11.126 -14.331 1.00 80.56 111 LYS A O 1
ATOM 912 N N . GLU A 1 112 ? 5.537 -9.276 -14.642 1.00 76.12 112 GLU A N 1
ATOM 913 C CA . GLU A 1 112 ? 6.757 -9.995 -15.011 1.00 76.12 112 GLU A CA 1
ATOM 914 C C . GLU A 1 112 ? 7.511 -10.564 -13.800 1.00 76.12 112 GLU A C 1
ATOM 916 O O . GLU A 1 112 ? 8.051 -11.668 -13.898 1.00 76.12 112 GLU A O 1
ATOM 921 N N . ARG A 1 113 ? 7.505 -9.864 -12.657 1.00 72.69 113 ARG A N 1
ATOM 922 C CA . ARG A 1 113 ? 8.274 -10.230 -11.449 1.00 72.69 113 ARG A CA 1
ATOM 923 C C . ARG A 1 113 ? 7.470 -10.948 -10.363 1.00 72.69 113 ARG A C 1
ATOM 925 O O . ARG A 1 113 ? 8.053 -11.605 -9.510 1.00 72.69 113 ARG A O 1
ATOM 932 N N . GLY A 1 114 ? 6.145 -10.854 -10.375 1.00 67.69 114 GLY A N 1
ATOM 933 C CA . GLY A 1 114 ? 5.282 -11.157 -9.227 1.00 67.69 114 GLY A CA 1
ATOM 934 C C . GLY A 1 114 ? 5.439 -12.573 -8.675 1.00 67.69 114 GLY A C 1
ATOM 935 O O . GLY A 1 114 ? 5.419 -12.764 -7.465 1.00 67.69 114 GLY A O 1
ATOM 936 N N . PHE A 1 115 ? 5.685 -13.558 -9.544 1.00 64.31 115 PHE A N 1
ATOM 937 C CA . PHE A 1 115 ? 5.864 -14.961 -9.147 1.00 64.31 115 PHE A CA 1
ATOM 938 C C . PHE A 1 115 ? 7.214 -15.568 -9.542 1.00 64.31 115 PHE A C 1
ATOM 940 O O . PHE A 1 115 ? 7.413 -16.765 -9.303 1.00 64.31 115 PHE A O 1
ATOM 947 N N . LYS A 1 116 ? 8.098 -14.786 -10.175 1.00 67.81 116 LYS A N 1
ATOM 948 C CA . LYS A 1 116 ? 9.375 -15.257 -10.727 1.00 67.81 116 LYS A CA 1
ATOM 949 C C . LYS A 1 116 ? 10.531 -14.794 -9.849 1.00 67.81 116 LYS A C 1
ATOM 951 O O . LYS A 1 116 ? 10.510 -13.691 -9.313 1.00 67.81 116 LYS A O 1
ATOM 956 N N . ASP A 1 117 ? 11.521 -15.657 -9.691 1.00 65.94 117 ASP A N 1
ATOM 957 C CA . ASP A 1 117 ? 12.811 -15.308 -9.108 1.00 65.94 117 ASP A CA 1
ATOM 958 C C . ASP A 1 117 ? 13.668 -14.512 -10.106 1.00 65.94 117 ASP A C 1
ATOM 960 O O . ASP A 1 117 ? 13.393 -14.494 -11.306 1.00 65.94 117 ASP A O 1
ATOM 964 N N . ASP A 1 118 ? 14.718 -13.843 -9.620 1.00 66.81 118 ASP A N 1
ATOM 965 C CA . ASP A 1 118 ? 15.576 -12.992 -10.458 1.00 66.81 118 ASP A CA 1
ATOM 966 C C . ASP A 1 118 ? 16.196 -13.763 -11.639 1.00 66.81 118 ASP A C 1
ATOM 968 O O . ASP A 1 118 ? 16.390 -13.205 -12.722 1.00 66.81 118 ASP A O 1
ATOM 972 N N . GLN A 1 119 ? 16.454 -15.064 -11.462 1.00 67.38 119 GLN A N 1
ATOM 973 C CA . GLN A 1 119 ? 16.890 -15.968 -12.530 1.00 67.38 119 GLN A CA 1
ATOM 974 C C . GLN A 1 119 ? 15.764 -16.260 -13.534 1.00 67.38 119 GLN A C 1
ATOM 976 O O . GLN A 1 119 ? 15.945 -16.034 -14.730 1.00 67.38 119 GLN A O 1
ATOM 981 N N . GLY A 1 120 ? 14.565 -16.634 -13.082 1.00 67.94 120 GLY A N 1
ATOM 982 C CA . GLY A 1 120 ? 13.411 -16.877 -13.951 1.00 67.94 120 GLY A CA 1
ATOM 983 C C . GLY A 1 120 ? 12.935 -15.633 -14.708 1.00 67.94 120 GLY A C 1
ATOM 984 O O . GLY A 1 120 ? 12.363 -15.746 -15.801 1.00 67.94 120 GLY A O 1
ATOM 985 N N . VAL A 1 121 ? 13.198 -14.436 -14.177 1.00 68.88 121 VAL A N 1
ATOM 986 C CA . VAL A 1 121 ? 13.017 -13.164 -14.891 1.00 68.88 121 VAL A CA 1
ATOM 987 C C . VAL A 1 121 ? 14.020 -13.051 -16.048 1.00 68.88 121 VAL A C 1
ATOM 989 O O . VAL A 1 121 ? 13.593 -12.840 -17.187 1.00 68.88 121 VAL A O 1
ATOM 992 N N . LYS A 1 122 ? 15.323 -13.263 -15.806 1.00 70.19 122 LYS A N 1
ATOM 993 C CA . LYS A 1 122 ? 16.366 -13.255 -16.856 1.00 70.19 122 LYS A CA 1
ATOM 994 C C . LYS A 1 122 ? 16.087 -14.281 -17.955 1.00 70.19 122 LYS A C 1
ATOM 996 O O . LYS A 1 122 ? 16.131 -13.932 -19.135 1.00 70.19 122 LYS A O 1
ATOM 1001 N N . ASP A 1 123 ? 15.700 -15.496 -17.582 1.00 73.31 123 ASP A N 1
ATOM 1002 C CA . ASP A 1 123 ? 15.358 -16.560 -18.532 1.00 73.31 123 ASP A CA 1
ATOM 1003 C C . ASP A 1 123 ? 14.139 -16.199 -19.385 1.00 73.31 123 ASP A C 1
ATOM 1005 O O . ASP A 1 123 ? 14.090 -16.485 -20.585 1.00 73.31 123 ASP A O 1
ATOM 1009 N N . SER A 1 124 ? 13.155 -15.522 -18.787 1.00 69.62 124 SER A N 1
ATOM 1010 C CA . SER A 1 124 ? 11.980 -15.028 -19.508 1.00 69.62 124 SER A CA 1
ATOM 1011 C C . SER A 1 124 ? 12.353 -13.957 -20.538 1.00 69.62 124 SER A C 1
ATOM 1013 O O . SER A 1 124 ? 11.855 -14.010 -21.666 1.00 69.62 124 SER A O 1
ATOM 1015 N N . TYR A 1 125 ? 13.247 -13.022 -20.192 1.00 71.31 125 TYR A N 1
ATOM 1016 C CA . TYR A 1 125 ? 13.763 -12.026 -21.138 1.00 71.31 125 TYR A CA 1
ATOM 1017 C C . TYR A 1 125 ? 14.588 -12.672 -22.253 1.00 71.31 125 TYR A C 1
ATOM 1019 O O . TYR A 1 125 ? 14.334 -12.403 -23.429 1.00 71.31 125 TYR A O 1
ATOM 1027 N N . ALA A 1 126 ? 15.505 -13.582 -21.916 1.00 76.12 126 ALA A N 1
ATOM 1028 C CA . ALA A 1 126 ? 16.306 -14.314 -22.895 1.00 76.12 126 ALA A CA 1
ATOM 1029 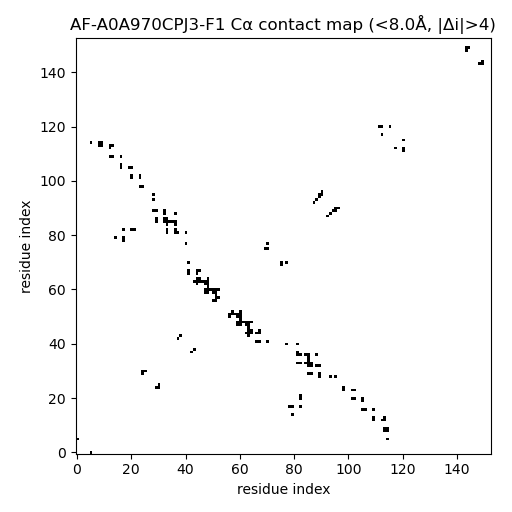C C . ALA A 1 126 ? 15.418 -15.084 -23.889 1.00 76.12 126 ALA A C 1
ATOM 1031 O O . ALA A 1 126 ? 15.637 -15.036 -25.103 1.00 76.12 126 ALA A O 1
ATOM 1032 N N . ARG A 1 127 ? 14.349 -15.723 -23.395 1.00 77.75 127 ARG A N 1
ATOM 1033 C CA . ARG A 1 127 ? 13.369 -16.436 -24.225 1.00 77.75 127 ARG A CA 1
ATOM 1034 C C . ARG A 1 127 ? 12.582 -15.490 -25.134 1.00 77.75 127 ARG A C 1
ATOM 1036 O O . ARG A 1 127 ? 12.428 -15.797 -26.315 1.00 77.75 127 ARG A O 1
ATOM 1043 N N . ARG A 1 128 ? 12.135 -14.329 -24.635 1.00 74.81 128 ARG A N 1
ATOM 1044 C CA . ARG A 1 128 ? 11.465 -13.302 -25.460 1.00 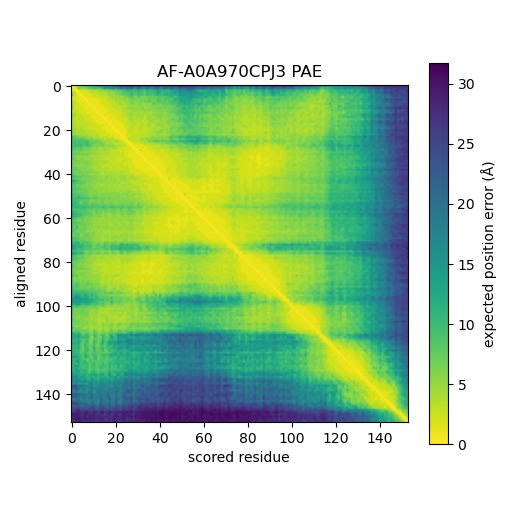74.81 128 ARG A CA 1
ATOM 1045 C C . ARG A 1 128 ? 12.381 -12.762 -26.560 1.00 74.81 128 ARG A C 1
ATOM 1047 O O . ARG A 1 128 ? 11.928 -12.645 -27.693 1.00 74.81 128 ARG A O 1
ATOM 1054 N N . ILE A 1 129 ? 13.652 -12.482 -26.259 1.00 75.12 129 ILE A N 1
ATOM 1055 C CA . ILE A 1 129 ? 14.642 -12.012 -27.246 1.00 75.12 129 ILE A CA 1
ATOM 1056 C C . ILE A 1 129 ? 14.901 -13.087 -28.307 1.00 75.12 129 ILE A C 1
ATOM 1058 O O . ILE A 1 129 ? 14.963 -12.794 -29.500 1.00 75.12 129 ILE A O 1
ATOM 1062 N N . LYS A 1 130 ? 15.018 -14.355 -27.897 1.00 77.69 130 LYS A N 1
ATOM 1063 C CA . LYS A 1 130 ? 15.166 -15.475 -28.834 1.00 77.69 130 LYS A CA 1
ATOM 1064 C C . LYS A 1 130 ? 13.953 -15.583 -29.765 1.00 77.69 130 LYS A C 1
ATOM 1066 O O . LYS A 1 130 ? 14.123 -15.694 -30.975 1.00 77.69 130 LYS A O 1
ATOM 1071 N N . LEU A 1 131 ? 12.739 -15.492 -29.219 1.00 76.56 131 LEU A N 1
ATOM 1072 C CA . LEU A 1 131 ? 11.492 -15.531 -29.989 1.00 76.56 131 LEU A CA 1
ATOM 1073 C C . LEU A 1 131 ? 11.328 -14.321 -30.916 1.00 76.56 131 LEU A C 1
ATOM 1075 O O . LEU A 1 131 ? 10.916 -14.497 -32.059 1.00 76.56 131 LEU A O 1
ATOM 1079 N N . SER A 1 132 ? 11.678 -13.109 -30.476 1.00 74.19 132 SER A N 1
ATOM 1080 C CA . SER A 1 132 ? 11.591 -11.908 -31.317 1.00 74.19 132 SER A CA 1
ATOM 1081 C C . SER A 1 132 ? 12.573 -11.965 -32.483 1.00 74.19 132 SER A C 1
ATOM 1083 O O . SER A 1 132 ? 12.198 -11.637 -33.608 1.00 74.19 132 SER A O 1
ATOM 1085 N N . ARG A 1 133 ? 13.795 -12.468 -32.252 1.00 73.75 133 ARG A N 1
ATOM 1086 C CA . ARG A 1 133 ? 14.756 -12.762 -33.323 1.00 73.75 133 ARG A CA 1
ATOM 1087 C C . ARG A 1 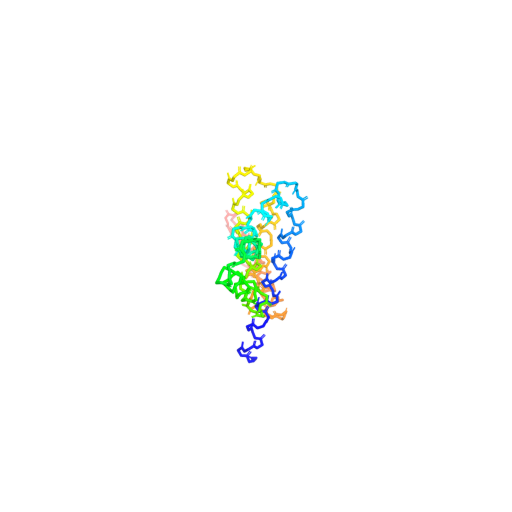133 ? 14.173 -13.773 -34.306 1.00 73.75 133 ARG A C 1
ATOM 1089 O O . ARG A 1 133 ? 14.150 -13.484 -35.496 1.00 73.75 133 ARG A O 1
ATOM 1096 N N . LEU A 1 134 ? 13.633 -14.899 -33.831 1.00 72.62 134 LEU A N 1
ATOM 1097 C CA . LEU A 1 134 ? 12.994 -15.910 -34.689 1.00 72.62 134 LEU A CA 1
ATOM 1098 C C . LEU A 1 134 ? 11.843 -15.327 -35.523 1.00 72.62 134 LEU A C 1
ATOM 1100 O O . LEU A 1 134 ? 11.741 -15.606 -36.715 1.00 72.62 134 LEU A O 1
ATOM 1104 N N . HIS A 1 135 ? 11.002 -14.484 -34.925 1.00 68.81 135 HIS A N 1
ATOM 1105 C CA . HIS A 1 135 ? 9.874 -13.857 -35.613 1.00 68.81 135 HIS A CA 1
ATOM 1106 C C . HIS A 1 135 ? 10.321 -12.794 -36.628 1.00 68.81 135 HIS A C 1
ATOM 1108 O O . HIS A 1 135 ? 9.748 -12.687 -37.714 1.00 68.81 135 HIS A O 1
ATOM 1114 N N . SER A 1 136 ? 11.370 -12.036 -36.299 1.00 70.56 136 SER A N 1
ATOM 1115 C CA . SER A 1 136 ? 12.018 -11.089 -37.210 1.00 70.56 136 SER A CA 1
ATOM 1116 C C . SER A 1 136 ? 12.618 -11.817 -38.415 1.00 70.56 136 SER A C 1
ATOM 1118 O O . SER A 1 136 ? 12.337 -11.448 -39.556 1.00 70.56 136 SER A O 1
ATOM 1120 N N . TYR A 1 137 ? 13.331 -12.925 -38.180 1.00 65.00 137 TYR A N 1
ATOM 1121 C CA . TYR A 1 137 ? 13.842 -13.794 -39.240 1.00 65.00 137 TYR A CA 1
ATOM 1122 C C . TYR A 1 137 ? 12.712 -14.365 -40.100 1.00 65.00 137 TYR A C 1
ATOM 1124 O O . TYR A 1 137 ? 12.766 -14.248 -41.322 1.00 65.00 137 TYR A O 1
ATOM 1132 N N . LYS A 1 138 ? 11.647 -14.903 -39.496 1.00 65.38 138 LYS A N 1
ATOM 1133 C CA . LYS A 1 138 ? 10.475 -15.419 -40.225 1.00 65.38 138 LYS A CA 1
ATOM 1134 C C . LYS A 1 138 ? 9.866 -14.361 -41.153 1.00 65.38 138 LYS A C 1
ATOM 1136 O O . LYS A 1 138 ? 9.587 -14.647 -42.315 1.00 65.38 138 LYS A O 1
ATOM 1141 N N . ASN A 1 139 ? 9.712 -13.129 -40.670 1.00 67.81 139 ASN A N 1
ATOM 1142 C CA . ASN A 1 139 ? 9.191 -12.018 -41.466 1.00 67.81 139 ASN A CA 1
ATOM 1143 C C . ASN A 1 139 ? 10.168 -11.572 -42.566 1.00 67.81 139 ASN A C 1
ATOM 1145 O O . ASN A 1 139 ? 9.735 -11.245 -43.670 1.00 67.81 139 ASN A O 1
ATOM 1149 N N . TYR A 1 140 ? 11.474 -11.577 -42.296 1.00 66.69 140 TYR A N 1
ATOM 1150 C CA . TYR A 1 140 ? 12.510 -11.257 -43.280 1.00 66.69 140 TYR A CA 1
ATOM 1151 C C . TYR A 1 140 ? 12.542 -12.275 -44.429 1.00 66.69 140 TYR A C 1
ATOM 1153 O O . TYR A 1 140 ? 12.480 -11.888 -45.597 1.00 66.69 140 TYR A O 1
ATOM 1161 N N . TYR A 1 141 ? 12.553 -13.573 -44.111 1.00 60.47 141 TYR A N 1
ATOM 1162 C CA . TYR A 1 141 ? 12.532 -14.637 -45.115 1.00 60.47 141 TYR A CA 1
ATOM 1163 C C . TYR A 1 141 ? 11.202 -14.686 -45.872 1.00 60.47 141 TYR A C 1
ATOM 1165 O O . TYR A 1 141 ? 11.222 -14.815 -47.088 1.00 60.47 141 TYR A O 1
ATOM 1173 N N . SER A 1 142 ? 10.063 -14.457 -45.209 1.00 62.62 142 SER A N 1
ATOM 1174 C CA . SER A 1 142 ? 8.752 -14.296 -45.866 1.00 62.62 142 SER A CA 1
ATOM 1175 C C . SER A 1 142 ? 8.724 -13.122 -46.860 1.00 62.62 142 SER A C 1
ATOM 1177 O O . SER A 1 142 ? 8.148 -13.228 -47.943 1.00 62.62 142 SER A O 1
ATOM 1179 N N . LYS A 1 143 ? 9.387 -12.001 -46.544 1.00 64.75 143 LYS A N 1
ATOM 1180 C CA . LYS A 1 143 ? 9.521 -10.867 -47.473 1.00 64.75 143 LYS A CA 1
ATOM 1181 C C . LYS A 1 143 ? 10.444 -11.182 -48.655 1.00 64.75 143 LYS A C 1
ATOM 1183 O O . LYS A 1 143 ? 10.123 -10.778 -49.768 1.00 64.75 143 LYS A O 1
ATOM 1188 N N . LYS A 1 144 ? 11.557 -11.898 -48.442 1.00 58.38 144 LYS A N 1
ATOM 1189 C CA . LYS A 1 144 ? 12.455 -12.350 -49.526 1.00 58.38 144 LYS A CA 1
ATOM 1190 C C . LYS A 1 144 ? 11.783 -13.367 -50.451 1.00 58.38 144 LYS A C 1
ATOM 1192 O O . LYS A 1 144 ? 11.841 -13.211 -51.664 1.00 58.38 144 LYS A O 1
ATOM 1197 N N . ALA A 1 145 ? 11.075 -14.323 -49.863 1.00 57.16 145 ALA A N 1
ATOM 1198 C CA . ALA A 1 145 ? 10.219 -15.296 -50.526 1.00 57.16 145 ALA A CA 1
ATOM 1199 C C . ALA A 1 145 ? 9.210 -14.651 -51.487 1.00 57.16 145 ALA A C 1
ATOM 1201 O O . ALA A 1 145 ? 9.111 -15.026 -52.651 1.00 57.16 145 ALA A O 1
ATOM 1202 N N . LYS A 1 146 ? 8.491 -13.624 -51.015 1.00 57.72 146 LYS A N 1
ATOM 1203 C CA . LYS A 1 146 ? 7.525 -12.869 -51.830 1.00 57.72 146 LYS A CA 1
ATOM 1204 C C . LYS A 1 146 ? 8.169 -12.026 -52.936 1.00 57.72 146 LYS A C 1
ATOM 1206 O O . LYS A 1 146 ? 7.479 -11.650 -53.872 1.00 57.72 146 LYS A O 1
ATOM 1211 N N . ARG A 1 147 ? 9.468 -11.722 -52.837 1.00 58.00 147 ARG A N 1
ATOM 1212 C CA . ARG A 1 147 ? 10.239 -11.006 -53.869 1.00 58.00 147 ARG A CA 1
ATOM 1213 C C . ARG A 1 147 ? 10.879 -11.944 -54.905 1.00 58.00 147 ARG A C 1
ATOM 1215 O O . ARG A 1 147 ? 11.722 -11.495 -55.669 1.00 58.00 147 ARG A O 1
ATOM 1222 N N . GLY A 1 148 ? 10.503 -13.227 -54.928 1.00 51.69 148 GLY A N 1
ATOM 1223 C CA . GLY A 1 148 ? 10.906 -14.176 -55.973 1.00 51.69 148 GLY A CA 1
ATOM 1224 C C . GLY A 1 148 ? 12.354 -14.667 -55.900 1.00 51.69 148 GLY A C 1
ATOM 1225 O O . GLY A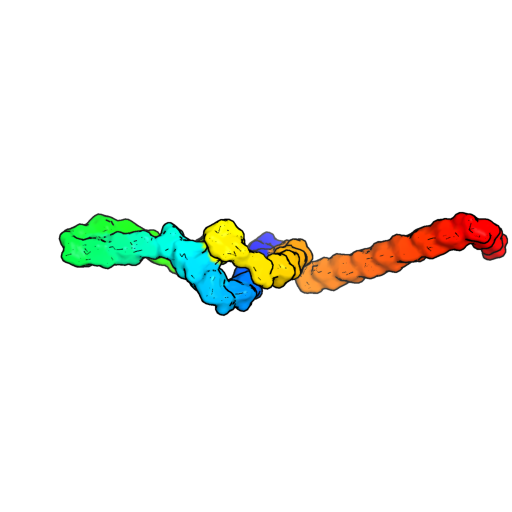 1 148 ? 12.791 -15.372 -56.798 1.00 51.69 148 GLY A O 1
ATOM 1226 N N . ASN A 1 149 ? 13.102 -14.344 -54.841 1.00 53.34 149 ASN A N 1
ATOM 1227 C CA . ASN A 1 149 ? 14.511 -14.722 -54.723 1.00 53.34 149 ASN A CA 1
ATOM 1228 C C . ASN A 1 149 ? 14.678 -15.919 -53.776 1.00 53.34 149 ASN A C 1
ATOM 1230 O O . ASN A 1 149 ? 15.147 -15.786 -52.643 1.00 53.34 149 ASN A O 1
ATOM 1234 N N . TYR A 1 150 ? 14.256 -17.094 -54.243 1.00 49.75 150 TYR A N 1
ATOM 1235 C CA . TYR A 1 150 ? 14.703 -18.364 -53.683 1.00 49.75 150 TYR A CA 1
ATOM 1236 C C . TYR A 1 150 ? 15.830 -18.897 -54.563 1.00 49.75 150 TYR A C 1
ATOM 1238 O O . TYR A 1 150 ? 15.581 -19.527 -55.584 1.00 49.75 150 TYR A O 1
ATOM 1246 N N . VAL A 1 151 ? 17.073 -18.661 -54.154 1.00 42.94 151 VAL A N 1
ATOM 1247 C CA . VAL A 1 151 ? 18.172 -19.544 -54.543 1.00 42.94 151 VAL A CA 1
ATOM 1248 C C . VAL A 1 151 ? 18.417 -20.433 -53.335 1.00 42.94 151 VAL A C 1
ATOM 1250 O O . VAL A 1 151 ? 19.087 -20.035 -52.385 1.00 42.94 151 VAL A O 1
ATOM 1253 N N . TYR A 1 152 ? 17.794 -21.611 -53.345 1.00 39.34 152 TYR A N 1
ATOM 1254 C CA . TYR A 1 1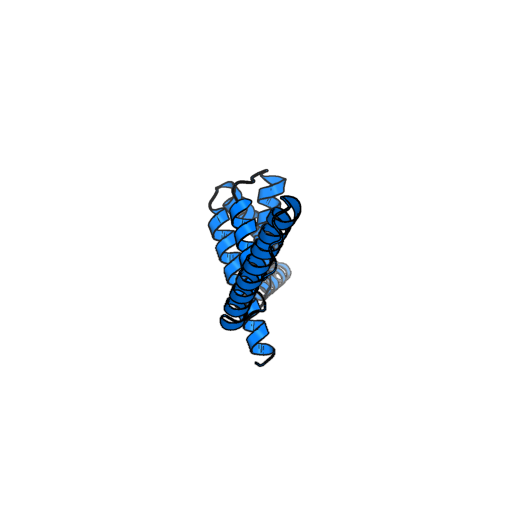52 ? 18.376 -22.756 -52.661 1.00 39.34 152 TYR A CA 1
ATOM 1255 C C . TYR A 1 152 ? 19.630 -23.135 -53.458 1.00 39.34 152 TYR A C 1
ATOM 1257 O O . TYR A 1 152 ? 19.535 -23.483 -54.635 1.00 39.34 152 TYR A O 1
ATOM 1265 N N . LYS A 1 153 ? 20.792 -23.011 -52.825 1.00 36.88 153 LYS A N 1
ATOM 1266 C CA . LYS A 1 153 ? 21.969 -23.825 -53.113 1.00 36.88 153 LYS A CA 1
ATOM 1267 C C . LYS A 1 153 ? 22.352 -24.510 -51.815 1.00 36.88 153 LYS A C 1
ATOM 1269 O O . LYS A 1 153 ? 22.298 -23.813 -50.775 1.00 36.88 153 LYS A O 1
#

Nearest PDB structures (foldseek):
  9eom-assembly1_A-52  TM=2.507E-01  e=9.481E+00  Synechocystis sp. PCC 6803
  9eom-assembly1_A-54  TM=2.507E-01  e=9.481E+00  Synechocystis sp. PCC 6803
  9eom-assembly1_A-56  TM=2.507E-01  e=9.481E+00  Synechocystis sp. PCC 6803
  9eom-assembly1_A-58  TM=2.507E-01  e=9.481E+00  Synechocystis sp. PCC 6803
  9eom-assembly1_A-60  TM=2.507E-01  e=9.481E+00  Synechocystis sp. PCC 6803

Mean predicted aligned error: 10.04 Å

Sequence (153 aa):
MNIFKRLIRFFINLFKLLWETVKTMKTRRGILALFLSLMIFAGWAYIFIGIGILFNIPSLVAIGSAVALFWLGPFTPLIPIVVLVAFFIQRYLFRDRSNDQALKEAIANFKERGFKDDQGVKDSYARRIKLSRLHSYKNYYSKKAKRGNYVYK

Foldseek 3Di:
DDPVVLVVQLVVLLVVLLVLLLVLLPDPLLVVLLVVLCCVQQVVLVVLLVVCVVVVPVVSNVSSVVSNVVCVDPPRCSSVRSSVRSVVCSCPVVVDCSCVVSNVVSVVVCVLRNRDDPVRSVVVVVVVVVVVVVVVVVVVVVVCVVVVDDDDD